Protein AF-0000000085134815 (afdb_homodimer)

Structure (mmCIF, N/CA/C/O backbone):
data_AF-0000000085134815-model_v1
#
loop_
_entity.id
_entity.type
_entity.pdbx_description
1 polymer Transposase
#
loop_
_atom_site.group_PDB
_atom_site.id
_atom_site.type_symbol
_atom_site.label_atom_id
_atom_site.label_alt_id
_atom_site.label_comp_id
_atom_site.label_asym_id
_atom_site.label_entity_id
_atom_site.label_seq_id
_atom_site.pdbx_PDB_ins_code
_atom_site.Cartn_x
_atom_site.Cartn_y
_atom_site.Cartn_z
_atom_site.occupancy
_atom_site.B_iso_or_equiv
_atom_site.auth_seq_id
_atom_site.auth_comp_id
_atom_site.auth_asym_id
_atom_site.auth_atom_id
_atom_site.pdbx_PDB_model_num
ATOM 1 N N . MET A 1 1 ? -12.258 28.094 6.074 1 88.56 1 MET A N 1
ATOM 2 C CA . MET A 1 1 ? -11.242 27.25 6.688 1 88.56 1 MET A CA 1
ATOM 3 C C . MET A 1 1 ? -10.273 28.078 7.52 1 88.56 1 MET A C 1
ATOM 5 O O . MET A 1 1 ? -9.805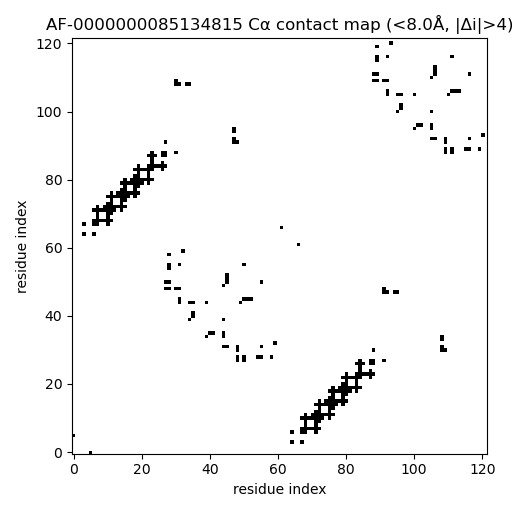 29.125 7.07 1 88.56 1 MET A O 1
ATOM 9 N N . THR A 1 2 ? -10.055 27.719 8.836 1 95.38 2 THR A N 1
ATOM 10 C CA . THR A 1 2 ? -9.141 28.469 9.695 1 95.38 2 THR A CA 1
ATOM 11 C C . THR A 1 2 ? -7.691 28.125 9.383 1 95.38 2 THR A C 1
ATOM 13 O O . THR A 1 2 ? -7.422 27.156 8.664 1 95.38 2 THR A O 1
ATOM 16 N N . ILE A 1 3 ? -6.762 29.172 9.883 1 95 3 ILE A N 1
ATOM 17 C CA . ILE A 1 3 ? -5.34 28.906 9.688 1 95 3 ILE A CA 1
ATOM 18 C C . ILE A 1 3 ? -4.977 27.547 10.289 1 95 3 ILE A C 1
ATOM 20 O O . ILE A 1 3 ? -4.199 26.797 9.703 1 95 3 ILE A O 1
ATOM 24 N N . ALA A 1 4 ? -5.512 27.234 11.414 1 95.44 4 ALA A N 1
ATOM 25 C CA . ALA A 1 4 ? -5.277 25.953 12.086 1 95.44 4 ALA A CA 1
ATOM 26 C C . ALA A 1 4 ? -5.742 24.797 11.219 1 95.44 4 ALA A C 1
ATOM 28 O O . ALA A 1 4 ? -5.039 23.797 11.094 1 95.44 4 ALA A O 1
ATOM 29 N N . GLU A 1 5 ? -6.957 24.844 10.648 1 95.44 5 GLU A N 1
ATOM 30 C CA . GLU A 1 5 ? -7.516 23.812 9.781 1 95.44 5 GLU A CA 1
ATOM 31 C C . GLU A 1 5 ? -6.684 23.641 8.516 1 95.44 5 GLU A C 1
ATOM 33 O O . GLU A 1 5 ? -6.457 22.516 8.055 1 95.44 5 GLU A O 1
ATOM 38 N N . ARG A 1 6 ? -6.258 24.703 7.941 1 96.81 6 ARG A N 1
ATOM 39 C CA . ARG A 1 6 ? -5.449 24.656 6.73 1 96.81 6 ARG A CA 1
ATOM 40 C C . ARG A 1 6 ? -4.113 23.969 6.984 1 96.81 6 ARG A C 1
ATOM 42 O O . ARG A 1 6 ? -3.652 23.172 6.16 1 96.81 6 ARG A O 1
ATOM 49 N N . LEU A 1 7 ? -3.533 24.25 8.125 1 96.69 7 LEU A N 1
ATOM 50 C CA . LEU A 1 7 ? -2.27 23.625 8.5 1 96.69 7 LEU A CA 1
ATOM 51 C C . LEU A 1 7 ? -2.447 22.125 8.695 1 96.69 7 LEU A C 1
ATOM 53 O O . LEU A 1 7 ? -1.619 21.328 8.25 1 96.69 7 LEU A O 1
ATOM 57 N N . ARG A 1 8 ? -3.506 21.703 9.344 1 97.31 8 ARG A N 1
ATOM 58 C CA . ARG A 1 8 ? -3.82 20.297 9.516 1 97.31 8 ARG A CA 1
ATOM 59 C C . ARG A 1 8 ? -4.012 19.609 8.164 1 97.31 8 ARG A C 1
ATOM 61 O O . ARG A 1 8 ? -3.525 18.484 7.953 1 97.31 8 ARG A O 1
ATOM 68 N N . GLN A 1 9 ? -4.734 20.203 7.258 1 97.12 9 GLN A N 1
ATOM 69 C CA . GLN A 1 9 ? -5.02 19.641 5.945 1 97.12 9 GLN A CA 1
ATOM 70 C C . GLN A 1 9 ? -3.744 19.484 5.125 1 97.12 9 GLN A C 1
ATOM 72 O O . GLN A 1 9 ? -3.578 18.484 4.414 1 97.12 9 GLN A O 1
ATOM 77 N N . GLU A 1 10 ? -2.914 20.484 5.18 1 96.88 10 GLU A N 1
ATOM 78 C CA . GLU A 1 10 ? -1.629 20.391 4.492 1 96.88 10 GLU A CA 1
ATOM 79 C C . GLU A 1 10 ? -0.812 19.203 4.992 1 96.88 10 GLU A C 1
ATOM 81 O O . GLU A 1 10 ? -0.272 18.438 4.195 1 96.88 10 GLU A O 1
ATOM 86 N N . GLY A 1 11 ? -0.69 19.125 6.277 1 98.12 11 GLY A N 1
ATOM 87 C CA . GLY A 1 11 ? -0.027 17.969 6.859 1 98.12 11 GLY A CA 1
ATOM 88 C C . GLY A 1 11 ? -0.653 16.641 6.445 1 98.12 11 GLY A C 1
ATOM 89 O O . GLY A 1 11 ? 0.055 15.688 6.121 1 98.12 11 GLY A O 1
ATOM 90 N N . HIS A 1 12 ? -1.966 16.594 6.531 1 98.44 12 HIS A N 1
ATOM 91 C CA . HIS A 1 12 ? -2.715 15.406 6.16 1 98.44 12 HIS A CA 1
ATOM 92 C C . HIS A 1 12 ? -2.391 14.977 4.73 1 98.44 12 HIS A C 1
ATOM 94 O O . HIS A 1 12 ? -2.1 13.805 4.484 1 98.44 12 HIS A O 1
ATOM 100 N N . GLN A 1 13 ? -2.367 15.883 3.773 1 98.31 13 GLN A N 1
ATOM 101 C CA . GLN A 1 13 ? -2.137 15.586 2.363 1 98.31 13 GLN A CA 1
ATOM 102 C C . GLN A 1 13 ? -0.722 15.055 2.139 1 98.31 13 GLN A C 1
ATOM 104 O O . GLN A 1 13 ? -0.526 14.078 1.408 1 98.31 13 GLN A O 1
ATOM 109 N N . ILE A 1 14 ? 0.205 15.664 2.746 1 98.31 14 ILE A N 1
ATOM 110 C CA . ILE A 1 14 ? 1.59 15.219 2.625 1 98.31 14 ILE A CA 1
ATOM 111 C C . ILE A 1 14 ? 1.736 13.82 3.219 1 98.31 14 ILE A C 1
ATOM 113 O O . ILE A 1 14 ? 2.307 12.93 2.586 1 98.31 14 ILE A O 1
ATOM 117 N N . GLY A 1 15 ? 1.196 13.688 4.434 1 98.56 15 GLY A N 1
ATOM 118 C CA . GLY A 1 15 ? 1.225 12.375 5.07 1 98.56 15 GLY A CA 1
ATOM 119 C C . GLY A 1 15 ? 0.559 11.297 4.242 1 98.56 15 GLY A C 1
ATOM 120 O O . GLY A 1 15 ? 1.093 10.195 4.105 1 98.56 15 GLY A O 1
ATOM 121 N N . TRP A 1 16 ? -0.569 11.617 3.705 1 98.56 16 TRP A N 1
ATOM 122 C CA . TRP A 1 16 ? -1.335 10.672 2.906 1 98.56 16 TRP A CA 1
ATOM 123 C C . TRP A 1 16 ? -0.531 10.195 1.7 1 98.56 16 TRP A C 1
ATOM 125 O O . TRP A 1 16 ? -0.446 9 1.433 1 98.56 16 TRP A O 1
ATOM 135 N N . GLN A 1 17 ? 0.127 11.117 0.983 1 98.44 17 GLN A N 1
ATOM 136 C CA . GLN A 1 17 ? 0.942 10.773 -0.178 1 98.44 17 GLN A CA 1
ATOM 137 C C . GLN A 1 17 ? 2.121 9.891 0.218 1 98.44 17 GLN A C 1
ATOM 139 O O . GLN A 1 17 ? 2.391 8.875 -0.43 1 98.44 17 GLN A O 1
ATOM 144 N N . GLU A 1 18 ? 2.793 10.25 1.258 1 98.62 18 GLU A N 1
ATOM 145 C CA . GLU A 1 18 ? 3.92 9.453 1.745 1 98.6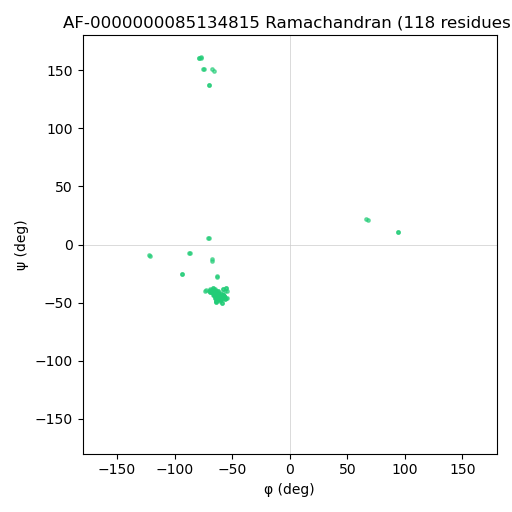2 18 GLU A CA 1
ATOM 146 C C . GLU A 1 18 ? 3.467 8.07 2.201 1 98.62 18 GLU A C 1
ATOM 148 O O . GLU A 1 18 ? 4.102 7.066 1.875 1 98.62 18 GLU A O 1
ATOM 153 N N . GLY A 1 19 ? 2.354 8.086 2.977 1 98.69 19 GLY A N 1
ATOM 154 C CA . GLY A 1 19 ? 1.796 6.824 3.439 1 98.69 19 GLY A CA 1
ATOM 155 C C . GLY A 1 19 ? 1.388 5.902 2.309 1 98.69 19 GLY A C 1
ATOM 156 O O . GLY A 1 19 ? 1.631 4.695 2.369 1 98.69 19 GLY A O 1
ATOM 157 N N . LYS A 1 20 ? 0.794 6.477 1.345 1 98.81 20 LYS A N 1
ATOM 158 C CA . LYS A 1 20 ? 0.341 5.695 0.199 1 98.81 20 LYS A CA 1
ATOM 159 C C . LYS A 1 20 ? 1.512 5 -0.491 1 98.81 20 LYS A C 1
ATOM 161 O O . LYS A 1 20 ? 1.454 3.801 -0.769 1 98.81 20 LYS A O 1
ATOM 166 N N . LEU A 1 21 ? 2.559 5.723 -0.725 1 98.19 21 LEU A N 1
ATOM 167 C CA . LEU A 1 21 ? 3.748 5.176 -1.368 1 98.19 21 LEU A CA 1
ATOM 168 C C . LEU A 1 21 ? 4.391 4.098 -0.499 1 98.19 21 LEU A C 1
ATOM 170 O O . LEU A 1 21 ? 4.746 3.027 -0.993 1 98.19 21 LEU A O 1
ATOM 174 N N . GLU A 1 22 ? 4.504 4.434 0.719 1 98.25 22 GLU A N 1
ATOM 175 C CA . GLU A 1 22 ? 5.066 3.471 1.659 1 98.25 22 GLU A CA 1
ATOM 176 C C . GLU A 1 22 ? 4.223 2.201 1.721 1 98.25 22 GLU A C 1
ATOM 178 O O . GLU A 1 22 ? 4.762 1.091 1.7 1 98.25 22 GLU A O 1
ATOM 183 N N . GLY A 1 23 ? 2.889 2.342 1.808 1 98.56 23 GLY A N 1
ATOM 184 C CA . GLY A 1 23 ? 1.979 1.209 1.843 1 98.56 23 GLY A CA 1
ATOM 185 C C . GLY A 1 23 ? 2.078 0.323 0.615 1 98.56 23 GLY A C 1
ATOM 186 O O . GLY A 1 23 ? 2.105 -0.904 0.729 1 98.56 23 GLY A O 1
ATOM 187 N N . MET A 1 24 ? 2.133 0.96 -0.499 1 98.62 24 MET A N 1
ATOM 188 C CA . MET A 1 24 ? 2.268 0.218 -1.75 1 98.62 24 MET A CA 1
ATOM 189 C C . MET A 1 24 ? 3.541 -0.621 -1.75 1 98.62 24 MET A C 1
ATOM 191 O O . MET A 1 24 ? 3.512 -1.798 -2.113 1 98.62 24 MET A O 1
ATOM 195 N N . HIS A 1 25 ? 4.602 -0.052 -1.381 1 98 25 HIS A N 1
ATOM 196 C CA . HIS A 1 25 ? 5.883 -0.749 -1.377 1 98 25 HIS A CA 1
ATOM 197 C C . HIS A 1 25 ? 5.879 -1.905 -0.383 1 98 25 HIS A C 1
ATOM 199 O O . HIS A 1 25 ? 6.285 -3.02 -0.719 1 98 25 HIS A O 1
ATOM 205 N N . GLU A 1 26 ? 5.469 -1.618 0.784 1 97.56 26 GLU A N 1
ATOM 206 C CA . GLU A 1 26 ? 5.418 -2.643 1.821 1 97.56 26 GLU A CA 1
ATOM 207 C C . GLU A 1 26 ? 4.559 -3.826 1.39 1 97.56 26 GLU A C 1
ATOM 209 O O . GLU A 1 26 ? 4.93 -4.98 1.597 1 97.56 26 GLU A O 1
ATOM 214 N N . GLN A 1 27 ? 3.367 -3.543 0.785 1 98.62 27 GLN A N 1
ATOM 215 C CA . GLN A 1 27 ? 2.461 -4.605 0.365 1 98.62 27 GLN A CA 1
ATOM 216 C C . GLN A 1 27 ? 3.068 -5.434 -0.766 1 98.62 27 GLN A C 1
ATOM 218 O O . GLN A 1 27 ? 2.9 -6.652 -0.81 1 98.62 27 GLN A O 1
ATOM 223 N N . ALA A 1 28 ? 3.711 -4.785 -1.639 1 98.62 28 ALA A N 1
ATOM 224 C CA . ALA A 1 28 ? 4.379 -5.5 -2.725 1 98.62 28 ALA A CA 1
ATOM 225 C C . ALA A 1 28 ? 5.387 -6.508 -2.18 1 98.62 28 ALA A C 1
ATOM 227 O O . ALA A 1 28 ? 5.461 -7.641 -2.658 1 98.62 28 ALA A O 1
ATOM 228 N N . ILE A 1 29 ? 6.133 -6.102 -1.198 1 98.12 29 ILE A N 1
ATOM 229 C CA . ILE A 1 29 ? 7.141 -6.969 -0.6 1 98.12 29 ILE A CA 1
ATOM 230 C C . ILE A 1 29 ? 6.465 -8.156 0.077 1 98.12 29 ILE A C 1
ATOM 232 O O . ILE A 1 29 ? 6.883 -9.305 -0.109 1 98.12 29 ILE A O 1
ATOM 236 N N . LYS A 1 30 ? 5.465 -7.879 0.795 1 98.12 30 LYS A N 1
ATOM 237 C CA . LYS A 1 30 ? 4.742 -8.938 1.497 1 98.12 30 LYS A CA 1
ATOM 238 C C . LYS A 1 30 ? 4.203 -9.977 0.518 1 98.12 30 LYS A C 1
ATOM 240 O O . LYS A 1 30 ? 4.352 -11.18 0.736 1 98.12 30 LYS A O 1
ATOM 245 N N . ILE A 1 31 ? 3.633 -9.531 -0.516 1 98.56 31 ILE A N 1
ATOM 246 C CA . ILE A 1 31 ? 3.037 -10.43 -1.494 1 98.56 31 ILE A CA 1
ATOM 247 C C . ILE A 1 31 ? 4.133 -11.203 -2.223 1 98.56 31 ILE A C 1
ATOM 249 O O . ILE A 1 31 ? 4.004 -12.406 -2.457 1 98.56 31 ILE A O 1
ATOM 253 N N . ALA A 1 32 ? 5.195 -10.508 -2.496 1 98.38 32 ALA A N 1
ATOM 254 C CA . ALA A 1 32 ? 6.328 -11.172 -3.141 1 98.38 32 ALA A CA 1
ATOM 255 C C . ALA A 1 32 ? 6.828 -12.344 -2.297 1 98.38 32 ALA A C 1
ATOM 257 O O . ALA A 1 32 ? 7.07 -13.43 -2.818 1 98.38 32 ALA A O 1
ATOM 258 N N . LEU A 1 33 ? 6.922 -12.125 -1.078 1 97.38 33 LEU A N 1
ATOM 259 C CA . LEU A 1 33 ? 7.422 -13.148 -0.168 1 97.38 33 LEU A CA 1
ATOM 260 C C . LEU A 1 33 ? 6.457 -14.328 -0.088 1 97.38 33 LEU A C 1
ATOM 262 O O . LEU A 1 33 ? 6.883 -15.484 -0.056 1 97.38 33 LEU A O 1
ATOM 266 N N . ARG A 1 34 ? 5.238 -14.008 -0.122 1 97.69 34 ARG A N 1
ATOM 267 C CA . ARG A 1 34 ? 4.246 -15.078 -0.105 1 97.69 34 ARG A CA 1
ATOM 268 C C . ARG A 1 34 ? 4.281 -15.883 -1.403 1 97.69 34 ARG A C 1
ATOM 270 O O . ARG A 1 34 ? 4.125 -17.109 -1.389 1 97.69 34 ARG A O 1
ATOM 277 N N . MET A 1 35 ? 4.449 -15.219 -2.449 1 97.62 35 MET A N 1
ATOM 278 C CA . MET A 1 35 ? 4.559 -15.906 -3.732 1 97.62 35 MET A CA 1
ATOM 279 C C . MET A 1 35 ? 5.758 -16.844 -3.744 1 97.62 35 MET A C 1
ATOM 281 O O . MET A 1 35 ? 5.656 -17.984 -4.203 1 97.62 35 MET A O 1
ATOM 285 N N . LEU A 1 36 ? 6.82 -16.344 -3.238 1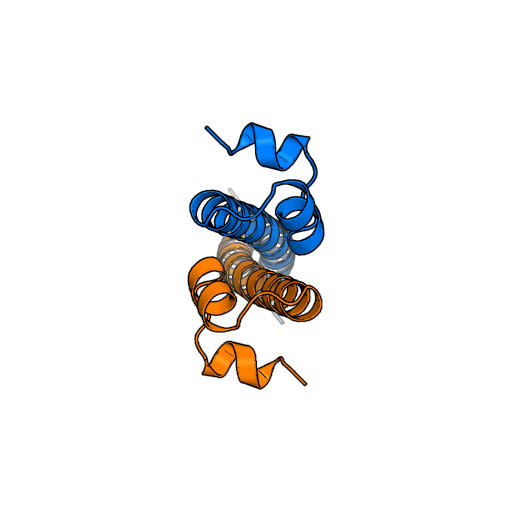 96.19 36 LEU A N 1
ATOM 286 C CA . LEU A 1 36 ? 8.016 -17.172 -3.172 1 96.19 36 LEU A CA 1
ATOM 287 C C . LEU A 1 36 ? 7.773 -18.391 -2.283 1 96.19 36 LEU A C 1
ATOM 289 O O . LEU A 1 36 ? 8.172 -19.516 -2.629 1 96.19 36 LEU A O 1
ATOM 293 N N . GLU A 1 37 ? 7.098 -18.156 -1.23 1 95.5 37 GLU A N 1
ATOM 294 C CA . GLU A 1 37 ? 6.766 -19.25 -0.31 1 95.5 37 GLU A CA 1
ATOM 295 C C . GLU A 1 37 ? 5.871 -20.281 -0.979 1 95.5 37 GLU A C 1
ATOM 297 O O . GLU A 1 37 ? 5.922 -21.469 -0.641 1 95.5 37 GLU A O 1
ATOM 302 N N . GLN A 1 38 ? 5.137 -19.828 -1.927 1 94.69 38 GLN A N 1
ATOM 303 C CA . GLN A 1 38 ? 4.211 -20.703 -2.631 1 94.69 38 GLN A CA 1
ATOM 304 C C . GLN A 1 38 ? 4.898 -21.406 -3.795 1 94.69 38 GLN A C 1
ATOM 306 O O . GLN A 1 38 ? 4.27 -22.188 -4.512 1 94.69 38 GLN A O 1
ATOM 311 N N . GLY A 1 39 ? 6.07 -21 -4.027 1 95.38 39 GLY A N 1
ATOM 312 C CA . GLY A 1 39 ? 6.844 -21.688 -5.047 1 95.38 39 GLY A CA 1
ATOM 313 C C . GLY A 1 39 ? 6.746 -21.031 -6.414 1 95.38 39 GLY A C 1
ATOM 314 O O . GLY A 1 39 ? 7.105 -21.641 -7.426 1 95.38 39 GLY A O 1
ATOM 315 N N . ILE A 1 40 ? 6.207 -19.922 -6.426 1 94.31 40 ILE A N 1
ATOM 316 C CA . ILE A 1 40 ? 6.152 -19.188 -7.688 1 94.31 40 ILE A CA 1
ATOM 317 C C . ILE A 1 40 ? 7.555 -18.719 -8.07 1 94.31 40 ILE A C 1
ATOM 319 O O . ILE A 1 40 ? 8.312 -18.25 -7.215 1 94.31 40 ILE A O 1
ATOM 323 N N . ASP A 1 41 ? 7.82 -18.875 -9.312 1 94.94 41 ASP A N 1
ATOM 324 C CA . ASP A 1 41 ? 9.172 -18.578 -9.781 1 94.94 41 ASP A CA 1
ATOM 325 C C . ASP A 1 41 ? 9.492 -17.094 -9.656 1 94.94 41 ASP A C 1
ATOM 327 O O . ASP A 1 41 ? 8.625 -16.25 -9.867 1 94.94 41 ASP A O 1
ATOM 331 N N . ARG A 1 42 ? 10.711 -16.734 -9.438 1 96.19 42 ARG A N 1
ATOM 332 C CA . ARG A 1 42 ? 11.195 -15.398 -9.141 1 96.19 42 ARG A CA 1
ATOM 333 C C . ARG A 1 42 ? 10.844 -14.43 -10.258 1 96.19 42 ARG A C 1
ATOM 335 O O . ARG A 1 42 ? 10.484 -13.273 -10.008 1 96.19 42 ARG A O 1
ATOM 342 N N . ASP A 1 43 ? 11.047 -14.844 -11.531 1 96.19 43 ASP A N 1
ATOM 343 C CA . ASP A 1 43 ? 10.711 -13.977 -12.656 1 96.19 43 ASP A CA 1
ATOM 344 C C . ASP A 1 43 ? 9.242 -13.578 -12.625 1 96.19 43 ASP A C 1
ATOM 346 O O . ASP A 1 43 ? 8.898 -12.43 -12.906 1 96.19 43 ASP A O 1
ATOM 350 N N . GLN A 1 44 ? 8.367 -14.461 -12.25 1 96.56 44 GLN A N 1
ATOM 351 C CA . GLN A 1 44 ? 6.938 -14.195 -12.133 1 96.56 44 GLN A CA 1
ATOM 352 C C . GLN A 1 44 ? 6.648 -13.242 -10.969 1 96.56 44 GLN A C 1
ATOM 354 O O . GLN A 1 44 ? 5.785 -12.375 -11.078 1 96.56 44 GLN A O 1
ATOM 359 N N . VAL A 1 45 ? 7.359 -13.484 -9.891 1 97.75 45 VAL A N 1
ATOM 360 C CA . VAL A 1 45 ? 7.219 -12.625 -8.727 1 97.75 45 VAL A CA 1
ATOM 361 C C . VAL A 1 45 ? 7.574 -11.188 -9.094 1 97.75 45 VAL A C 1
ATOM 363 O O . VAL A 1 45 ? 6.82 -10.258 -8.805 1 97.75 45 VAL A O 1
ATOM 366 N N . LEU A 1 46 ? 8.664 -11.039 -9.82 1 97.88 46 LEU A N 1
ATOM 367 C CA . LEU A 1 46 ? 9.102 -9.703 -10.227 1 97.88 46 LEU A CA 1
ATOM 368 C C . LEU A 1 46 ? 8.109 -9.07 -11.195 1 97.88 46 LEU A C 1
ATOM 370 O O . LEU A 1 46 ? 7.785 -7.891 -11.078 1 97.88 46 LEU A O 1
ATOM 374 N N . ALA A 1 47 ? 7.629 -9.836 -12.047 1 97.69 47 ALA A N 1
ATOM 375 C CA . ALA A 1 47 ? 6.676 -9.344 -13.039 1 97.69 47 ALA A CA 1
ATOM 376 C C . ALA A 1 47 ? 5.363 -8.93 -12.375 1 97.69 47 ALA A C 1
ATOM 378 O O . ALA A 1 47 ? 4.781 -7.906 -12.734 1 97.69 47 ALA A O 1
ATOM 379 N N . ALA A 1 48 ? 4.891 -9.68 -11.453 1 97.94 48 ALA A N 1
ATOM 380 C CA . ALA A 1 48 ? 3.604 -9.438 -10.805 1 97.94 48 ALA A CA 1
ATOM 381 C C . ALA A 1 48 ? 3.691 -8.25 -9.852 1 97.94 48 ALA A C 1
ATOM 383 O O . ALA A 1 48 ? 2.76 -7.445 -9.758 1 97.94 48 ALA A O 1
ATOM 384 N N . THR A 1 49 ? 4.82 -8.195 -9.164 1 98.44 49 THR A N 1
ATOM 385 C CA . THR A 1 49 ? 4.938 -7.195 -8.109 1 98.44 49 THR A CA 1
ATOM 386 C C . THR A 1 49 ? 5.594 -5.922 -8.633 1 98.44 49 THR A C 1
ATOM 388 O O . THR A 1 49 ? 5.469 -4.855 -8.023 1 98.44 49 THR A O 1
ATOM 391 N N . GLN A 1 50 ? 6.371 -5.992 -9.641 1 98.12 50 GLN A N 1
ATOM 392 C CA . GLN A 1 50 ? 7.113 -4.898 -10.258 1 98.12 50 GLN A CA 1
ATOM 393 C C . GLN A 1 50 ? 8.203 -4.379 -9.328 1 98.12 50 GLN A C 1
ATOM 395 O O . GLN A 1 50 ? 8.562 -3.201 -9.375 1 98.12 50 GLN A O 1
ATOM 400 N N . LEU A 1 51 ? 8.547 -5.219 -8.422 1 97.62 51 LEU A N 1
ATOM 401 C CA . LEU A 1 51 ? 9.719 -4.949 -7.605 1 97.62 51 LEU A CA 1
ATOM 402 C C . LEU A 1 51 ? 11 -5.188 -8.398 1 97.62 51 LEU A C 1
ATOM 404 O O . LEU A 1 51 ? 11.023 -6.016 -9.312 1 97.62 51 LEU A O 1
ATOM 408 N N . SER A 1 52 ? 11.953 -4.445 -7.98 1 96.31 52 SER A N 1
ATOM 409 C CA . SER A 1 52 ? 13.266 -4.754 -8.547 1 96.31 52 SER A CA 1
ATOM 410 C C . SER A 1 52 ? 13.891 -5.961 -7.859 1 96.31 52 SER A C 1
ATOM 412 O O . SER A 1 52 ? 13.508 -6.32 -6.746 1 96.31 52 SER A O 1
ATOM 414 N N . GLU A 1 53 ? 14.852 -6.543 -8.539 1 94.69 53 GLU A N 1
ATOM 415 C CA . GLU A 1 53 ? 15.617 -7.621 -7.93 1 94.69 53 GLU A CA 1
ATOM 416 C C . GLU A 1 53 ? 16.234 -7.18 -6.609 1 94.69 53 GLU A C 1
ATOM 418 O O . GLU A 1 53 ? 16.281 -7.953 -5.648 1 94.69 53 GLU A O 1
ATOM 423 N N . ALA A 1 54 ? 16.641 -5.98 -6.609 1 94.31 54 ALA A N 1
ATOM 424 C CA . ALA A 1 54 ? 17.266 -5.434 -5.41 1 94.31 54 ALA A CA 1
ATOM 425 C C . ALA A 1 54 ? 16.25 -5.328 -4.266 1 94.31 54 ALA A C 1
ATOM 427 O O . ALA A 1 54 ? 16.562 -5.672 -3.125 1 94.31 54 ALA A O 1
ATOM 428 N N . ASP A 1 55 ? 15.094 -4.902 -4.613 1 93.75 55 ASP A N 1
ATOM 429 C CA . ASP A 1 55 ? 14.031 -4.809 -3.623 1 93.75 55 ASP A CA 1
ATOM 430 C C . ASP A 1 55 ? 13.727 -6.176 -3.01 1 93.75 55 ASP A C 1
ATOM 432 O O . ASP A 1 55 ? 13.586 -6.297 -1.792 1 93.75 55 ASP A O 1
ATOM 436 N N . LEU A 1 56 ? 13.617 -7.121 -3.807 1 93.94 56 LEU A N 1
ATOM 437 C CA . LEU A 1 56 ? 13.25 -8.461 -3.371 1 93.94 56 LEU A CA 1
ATOM 438 C C . LEU A 1 56 ? 14.383 -9.109 -2.58 1 93.94 56 LEU A C 1
ATOM 440 O O . LEU A 1 56 ? 14.141 -9.805 -1.588 1 93.94 56 LEU A O 1
ATOM 444 N N . ALA A 1 57 ? 15.547 -8.914 -3.016 1 91.75 57 ALA A N 1
ATOM 445 C CA . ALA A 1 57 ? 16.719 -9.492 -2.355 1 91.75 57 ALA A CA 1
ATOM 446 C C . ALA A 1 57 ? 16.891 -8.906 -0.956 1 91.75 57 ALA A C 1
ATOM 448 O O . ALA A 1 57 ? 17.281 -9.625 -0.025 1 91.75 57 ALA A O 1
ATOM 449 N N . ALA A 1 58 ? 16.641 -7.676 -0.862 1 90.25 58 ALA A N 1
ATOM 450 C CA . ALA A 1 58 ? 16.797 -6.969 0.404 1 90.25 58 ALA A CA 1
ATOM 451 C C . ALA A 1 58 ? 15.781 -7.438 1.435 1 90.25 58 ALA A C 1
ATOM 453 O O . ALA A 1 58 ? 15.961 -7.223 2.637 1 90.25 58 ALA A O 1
ATOM 454 N N . ASN A 1 59 ? 14.805 -8.141 0.97 1 84.62 59 ASN A N 1
ATOM 455 C CA . ASN A 1 59 ? 13.711 -8.508 1.868 1 84.62 59 ASN A CA 1
ATOM 456 C C . ASN A 1 59 ? 13.547 -10.023 1.962 1 84.62 59 ASN A C 1
ATOM 458 O O . ASN A 1 59 ? 12.648 -10.508 2.648 1 84.62 59 ASN A O 1
ATOM 462 N N . ASN A 1 60 ? 14.188 -10.75 1.166 1 73.81 60 ASN A N 1
ATOM 463 C CA . ASN A 1 60 ? 14.141 -12.211 1.17 1 73.81 60 ASN A CA 1
ATOM 464 C C . ASN A 1 60 ? 14.836 -12.789 2.395 1 73.81 60 ASN A C 1
ATOM 466 O O . ASN A 1 60 ? 14.914 -14.016 2.547 1 73.81 60 ASN A O 1
ATOM 470 N N . HIS A 1 61 ? 15.289 -11.953 3.344 1 61.5 61 HIS A N 1
ATOM 471 C CA . HIS A 1 61 ? 16 -12.562 4.465 1 61.5 61 HIS A CA 1
ATOM 472 C C . HIS A 1 61 ? 15.039 -12.914 5.598 1 61.5 61 HIS A C 1
ATOM 474 O O . HIS A 1 61 ? 14.102 -12.164 5.875 1 61.5 61 HIS A O 1
ATOM 480 N N . MET B 1 1 ? 8.258 23.031 19.688 1 88.19 1 MET B N 1
ATOM 481 C CA . MET B 1 1 ? 7.328 22.891 18.578 1 88.19 1 MET B CA 1
ATOM 482 C C . MET B 1 1 ? 6.188 23.891 18.688 1 88.19 1 MET B C 1
ATOM 484 O O . MET B 1 1 ? 5.605 24.062 19.75 1 88.19 1 MET B O 1
ATOM 488 N N . THR B 1 2 ? 5.938 24.719 17.594 1 95.44 2 THR B N 1
ATOM 489 C CA . THR B 1 2 ? 4.871 25.703 17.625 1 95.44 2 THR B CA 1
ATOM 490 C C . THR B 1 2 ? 3.51 25.047 17.422 1 95.44 2 THR B C 1
ATOM 492 O O . THR B 1 2 ? 3.434 23.875 17.047 1 95.44 2 THR B O 1
ATOM 495 N N . ILE B 1 3 ? 2.416 25.922 17.875 1 95.19 3 ILE B N 1
ATOM 496 C CA . ILE B 1 3 ? 1.063 25.406 17.688 1 95.19 3 ILE B CA 1
ATOM 497 C C . ILE B 1 3 ? 0.853 25.062 16.219 1 95.19 3 ILE B C 1
ATOM 499 O O . ILE B 1 3 ? 0.233 24.031 15.891 1 95.19 3 ILE B O 1
ATOM 503 N N . ALA B 1 4 ? 1.333 25.844 15.336 1 95.38 4 ALA B N 1
ATOM 504 C CA . ALA B 1 4 ? 1.235 25.625 13.898 1 95.38 4 ALA B CA 1
ATOM 505 C C . ALA B 1 4 ? 1.923 24.312 13.5 1 95.38 4 ALA B C 1
ATOM 507 O O . ALA B 1 4 ? 1.379 23.531 12.719 1 95.38 4 ALA B O 1
ATOM 508 N N . GLU B 1 5 ? 3.152 24.062 13.961 1 95.5 5 GLU B N 1
ATOM 509 C CA . GLU B 1 5 ? 3.914 22.844 13.688 1 95.5 5 GLU B CA 1
ATOM 510 C C . GLU B 1 5 ? 3.205 21.609 14.234 1 95.5 5 GLU B C 1
ATOM 512 O O . GLU B 1 5 ? 3.174 20.562 13.586 1 95.5 5 GLU B O 1
ATOM 517 N N . ARG B 1 6 ? 2.686 21.719 15.398 1 96.81 6 ARG B N 1
ATOM 518 C CA . ARG B 1 6 ? 1.982 20.594 16.016 1 96.81 6 ARG B CA 1
ATOM 519 C C . ARG B 1 6 ? 0.75 20.203 15.211 1 96.81 6 ARG B C 1
ATOM 521 O O . ARG B 1 6 ? 0.468 19.031 15.031 1 96.81 6 ARG B O 1
ATOM 528 N N . LEU B 1 7 ? 0.043 21.203 14.742 1 96.69 7 LEU B N 1
ATOM 529 C CA . LEU B 1 7 ? -1.14 20.969 13.922 1 96.69 7 LEU B CA 1
ATOM 530 C C . LEU B 1 7 ? -0.763 20.281 12.609 1 96.69 7 LEU B C 1
ATOM 532 O O . LEU B 1 7 ? -1.433 19.344 12.172 1 96.69 7 LEU B O 1
ATOM 536 N N . ARG B 1 8 ? 0.302 20.719 11.961 1 97.31 8 ARG B N 1
ATOM 537 C CA . ARG B 1 8 ? 0.803 20.094 10.742 1 97.31 8 ARG B CA 1
ATOM 538 C C . ARG B 1 8 ? 1.19 18.641 11 1 97.31 8 ARG B C 1
ATOM 540 O O . ARG B 1 8 ? 0.884 17.75 10.195 1 97.31 8 ARG B O 1
ATOM 547 N N . GLN B 1 9 ? 1.874 18.359 12.086 1 97.19 9 GLN B N 1
ATOM 548 C CA . GLN B 1 9 ? 2.338 17.016 12.43 1 97.19 9 GLN B CA 1
ATOM 549 C C . GLN B 1 9 ? 1.163 16.078 12.688 1 97.19 9 GLN B C 1
ATOM 551 O O . GLN B 1 9 ? 1.198 14.906 12.297 1 97.19 9 GLN B O 1
ATOM 556 N N . GLU B 1 10 ? 0.201 16.578 13.383 1 96.94 10 GLU B N 1
ATOM 557 C CA . GLU B 1 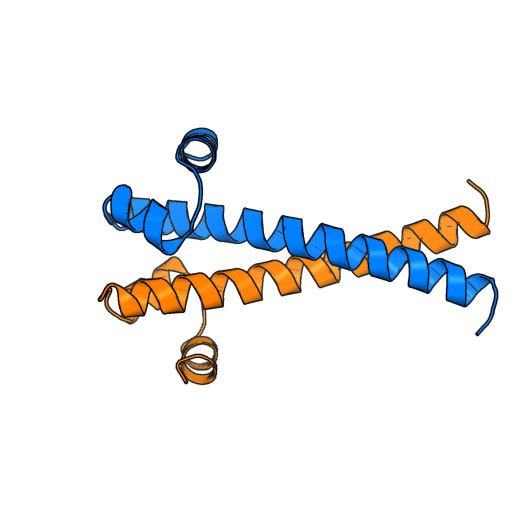10 ? -1.003 15.781 13.625 1 96.94 10 GLU B CA 1
ATOM 558 C C . GLU B 1 10 ? -1.674 15.383 12.312 1 96.94 10 GLU B C 1
ATOM 560 O O . GLU B 1 10 ? -2.031 14.219 12.125 1 96.94 10 GLU B O 1
ATOM 565 N N . GLY B 1 11 ? -1.872 16.344 11.477 1 98.12 11 GLY B N 1
ATOM 566 C CA . GLY B 1 11 ? -2.404 16.047 10.156 1 98.12 11 GLY B CA 1
ATOM 567 C C . GLY B 1 11 ? -1.564 15.047 9.383 1 98.12 11 GLY B C 1
ATOM 568 O O . GLY B 1 11 ? -2.102 14.133 8.75 1 98.12 11 GLY B O 1
ATOM 569 N N . HIS B 1 12 ? -0.274 15.297 9.391 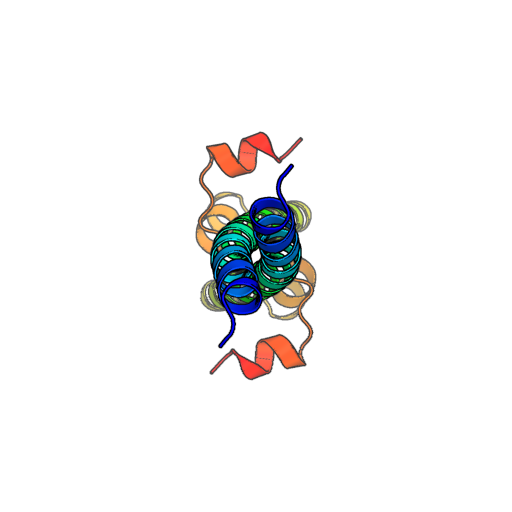1 98.44 12 HIS B N 1
ATOM 570 C CA . HIS B 1 12 ? 0.664 14.414 8.703 1 98.44 12 HIS B CA 1
ATOM 571 C C . HIS B 1 12 ? 0.512 12.969 9.172 1 98.44 12 HIS B C 1
ATOM 573 O O . HIS B 1 12 ? 0.41 12.055 8.352 1 98.44 12 HIS B O 1
ATOM 579 N N . GLN B 1 13 ? 0.432 12.727 10.469 1 98.31 13 GLN B N 1
ATOM 580 C CA . GLN B 1 13 ? 0.35 11.391 11.047 1 98.31 13 GLN B CA 1
ATOM 581 C C . GLN B 1 13 ? -0.954 10.703 10.648 1 98.31 13 GLN B C 1
ATOM 583 O O . GLN B 1 13 ? -0.954 9.523 10.281 1 98.31 13 GLN B O 1
ATOM 588 N N . ILE B 1 14 ? -2.012 11.398 10.703 1 98.31 14 ILE B N 1
ATOM 589 C CA . ILE B 1 14 ? -3.305 10.844 10.312 1 98.31 14 ILE B CA 1
ATOM 590 C C . ILE B 1 14 ? -3.291 10.5 8.828 1 98.31 14 ILE B C 1
ATOM 592 O O . ILE B 1 14 ? -3.678 9.391 8.438 1 98.31 14 ILE B O 1
ATOM 596 N N . GLY B 1 15 ? -2.826 11.469 8.047 1 98.56 15 GLY B N 1
ATOM 597 C CA . GLY B 1 15 ? -2.713 11.227 6.621 1 98.56 15 GLY B CA 1
ATOM 598 C C . GLY B 1 15 ? -1.84 10.031 6.285 1 98.56 15 GLY B C 1
ATOM 599 O O . GLY B 1 15 ? -2.197 9.211 5.438 1 98.56 15 GLY B O 1
ATOM 600 N N . TRP B 1 16 ? -0.737 9.945 6.949 1 98.56 16 TRP B N 1
ATOM 601 C CA . TRP B 1 16 ? 0.214 8.867 6.707 1 98.56 16 TRP B CA 1
ATOM 602 C C . TRP B 1 16 ? -0.425 7.512 6.977 1 98.56 16 TRP B C 1
ATOM 604 O O . TRP B 1 16 ? -0.317 6.594 6.16 1 98.56 16 TRP B O 1
ATOM 614 N N . GLN B 1 17 ? -1.155 7.367 8.086 1 98.44 17 GLN B N 1
ATOM 615 C CA . GLN B 1 17 ? -1.827 6.117 8.438 1 98.44 17 GLN B CA 1
ATOM 616 C C . GLN B 1 17 ? -2.896 5.762 7.406 1 98.44 17 GLN B C 1
ATOM 618 O O . GLN B 1 17 ? -2.969 4.621 6.949 1 98.44 17 GLN B O 1
ATOM 623 N N . GLU B 1 18 ? -3.691 6.695 7.031 1 98.62 18 GLU B N 1
ATOM 624 C CA . GLU B 1 18 ? -4.73 6.473 6.031 1 98.62 18 GLU B CA 1
ATOM 625 C C . GLU B 1 18 ? -4.121 6.113 4.68 1 98.62 18 GLU B C 1
ATOM 627 O O . GLU B 1 18 ? -4.578 5.18 4.016 1 98.62 18 GLU B O 1
ATOM 632 N N . GLY B 1 19 ? -3.078 6.902 4.309 1 98.69 19 GLY B N 1
ATOM 633 C CA . GLY B 1 19 ? -2.387 6.633 3.057 1 98.69 19 GLY B CA 1
ATOM 634 C C . GLY B 1 19 ? -1.768 5.25 3.004 1 98.69 19 GLY B C 1
ATOM 635 O O . GLY B 1 19 ? -1.841 4.57 1.979 1 98.69 19 GLY B O 1
ATOM 636 N N . LYS B 1 20 ? -1.194 4.898 4.082 1 98.81 20 LYS B N 1
ATOM 637 C CA . LYS B 1 20 ? -0.55 3.588 4.156 1 98.81 20 LYS B CA 1
ATOM 638 C C . LYS B 1 20 ? -1.558 2.467 3.922 1 98.81 20 LYS B C 1
ATOM 640 O O . LYS B 1 20 ? -1.312 1.561 3.121 1 98.81 20 LYS B O 1
ATOM 645 N N . LEU B 1 21 ? -2.674 2.539 4.574 1 98.19 21 LEU B N 1
ATOM 646 C CA . LEU B 1 21 ? -3.725 1.536 4.426 1 98.19 21 LEU B CA 1
ATOM 647 C C . LEU B 1 21 ? -4.266 1.525 3 1 98.19 21 LEU B C 1
ATOM 649 O O . LEU B 1 21 ? -4.43 0.46 2.402 1 98.19 21 LEU B O 1
ATOM 653 N N . GLU B 1 22 ? -4.516 2.68 2.539 1 98.25 22 GLU B N 1
ATOM 654 C CA . GLU B 1 22 ? -5.004 2.801 1.169 1 98.25 22 GLU B CA 1
ATOM 655 C C . GLU B 1 22 ? -3.992 2.242 0.172 1 98.25 22 GLU B C 1
ATOM 657 O O . GLU B 1 22 ? -4.359 1.512 -0.75 1 98.25 22 GLU B O 1
ATOM 662 N N . GLY B 1 23 ? -2.701 2.59 0.326 1 98.56 23 GLY B N 1
ATOM 663 C CA . GLY B 1 23 ? -1.642 2.1 -0.541 1 98.56 23 GLY B CA 1
ATOM 664 C C . GLY B 1 23 ? -1.522 0.587 -0.541 1 98.56 23 GLY B C 1
ATOM 665 O O . GLY B 1 23 ? -1.382 -0.03 -1.599 1 98.56 23 GLY B O 1
ATOM 666 N N . MET B 1 24 ? -1.578 0.05 0.633 1 98.62 24 MET B N 1
ATOM 667 C CA . MET B 1 24 ? -1.514 -1.402 0.761 1 98.62 24 MET B CA 1
ATOM 668 C C . MET B 1 24 ? -2.65 -2.068 -0.007 1 98.62 24 MET B C 1
ATOM 670 O O . MET B 1 24 ? -2.43 -3.033 -0.74 1 98.62 24 MET B O 1
ATOM 674 N N . HIS B 1 25 ? -3.807 -1.601 0.15 1 98 25 HIS B N 1
ATOM 675 C CA . HIS B 1 25 ? -4.973 -2.18 -0.506 1 98 25 HIS B CA 1
ATOM 676 C C . HIS B 1 25 ? -4.879 -2.043 -2.021 1 98 25 HIS B C 1
ATOM 678 O O . HIS B 1 25 ? -5.098 -3.014 -2.752 1 98 25 HIS B O 1
ATOM 684 N N . GLU B 1 26 ? -4.602 -0.883 -2.447 1 97.56 26 GLU B N 1
ATOM 685 C CA . GLU B 1 26 ? -4.484 -0.626 -3.879 1 97.56 26 GLU B CA 1
ATOM 686 C C . GLU B 1 26 ? -3.434 -1.532 -4.516 1 97.56 26 GLU B C 1
ATOM 688 O O . GLU B 1 26 ? -3.654 -2.082 -5.598 1 97.56 26 GLU B O 1
ATOM 693 N N . GLN B 1 27 ? -2.254 -1.686 -3.846 1 98.62 27 GLN B N 1
ATOM 694 C CA . GLN B 1 27 ? -1.177 -2.506 -4.391 1 98.62 27 GLN B CA 1
ATOM 695 C C . GLN B 1 27 ? -1.576 -3.979 -4.438 1 98.62 27 GLN B C 1
ATOM 697 O O . GLN B 1 27 ? -1.233 -4.691 -5.383 1 98.62 27 GLN B O 1
ATOM 702 N N . ALA B 1 28 ? -2.234 -4.406 -3.449 1 98.62 28 ALA B N 1
ATOM 703 C CA . ALA B 1 28 ? -2.713 -5.785 -3.438 1 98.62 28 ALA B CA 1
ATOM 704 C C . ALA B 1 28 ? -3.605 -6.066 -4.645 1 98.62 28 ALA B C 1
ATOM 706 O O . ALA B 1 28 ? -3.484 -7.117 -5.281 1 98.62 28 ALA B O 1
ATOM 707 N N . ILE B 1 29 ? -4.469 -5.156 -4.953 1 98.12 29 ILE B N 1
ATOM 708 C CA . ILE B 1 29 ? -5.387 -5.312 -6.074 1 98.12 29 ILE B CA 1
ATOM 709 C C . ILE B 1 29 ? -4.602 -5.355 -7.383 1 98.12 29 ILE B C 1
ATOM 711 O O . ILE B 1 29 ? -4.84 -6.219 -8.227 1 98.12 29 ILE B O 1
ATOM 715 N N . LYS B 1 30 ? -3.701 -4.465 -7.516 1 98.12 30 LYS B N 1
ATOM 716 C CA . LYS B 1 30 ? -2.891 -4.406 -8.727 1 98.12 30 LYS B CA 1
ATOM 717 C C . LYS B 1 30 ? -2.139 -5.715 -8.953 1 98.12 30 LYS B C 1
ATOM 719 O O . LYS B 1 30 ? -2.133 -6.25 -10.062 1 98.12 30 LYS B O 1
ATOM 724 N N . ILE B 1 31 ? -1.576 -6.203 -7.934 1 98.56 31 ILE B N 1
ATOM 725 C CA . ILE B 1 31 ? -0.785 -7.426 -8.047 1 98.56 31 ILE B CA 1
ATOM 726 C C . ILE B 1 31 ? -1.705 -8.609 -8.32 1 98.56 31 ILE B C 1
ATOM 728 O O . ILE B 1 31 ? -1.386 -9.477 -9.141 1 98.56 31 ILE B O 1
ATOM 732 N N . ALA B 1 32 ? -2.834 -8.586 -7.684 1 98.38 32 ALA B N 1
ATOM 733 C CA . ALA B 1 32 ? -3.809 -9.648 -7.926 1 98.38 32 ALA B CA 1
ATOM 734 C C . ALA B 1 32 ? -4.195 -9.711 -9.398 1 98.38 32 ALA B C 1
ATOM 736 O O . ALA B 1 32 ? -4.242 -10.797 -9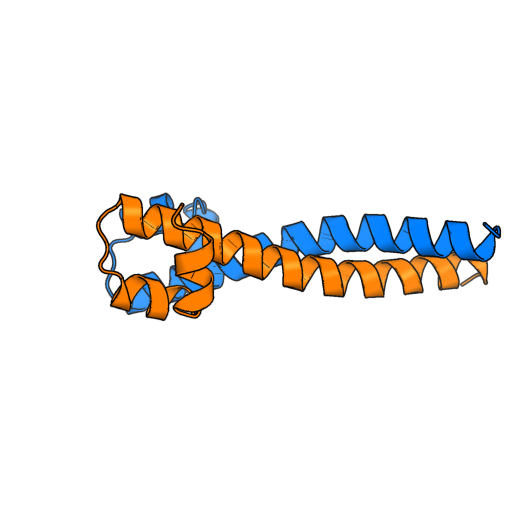.992 1 98.38 32 ALA B O 1
ATOM 737 N N . LEU B 1 33 ? -4.402 -8.617 -9.945 1 97.38 33 LEU B N 1
ATOM 738 C CA . LEU B 1 33 ? -4.816 -8.547 -11.336 1 97.38 33 LEU B CA 1
ATOM 739 C C . LEU B 1 33 ? -3.703 -9.023 -12.266 1 97.38 33 LEU B C 1
ATOM 741 O O . LEU B 1 33 ? -3.961 -9.719 -13.242 1 97.38 33 LEU B O 1
ATOM 745 N N . ARG B 1 34 ? -2.535 -8.68 -11.898 1 97.69 34 ARG B N 1
ATOM 746 C CA . ARG B 1 34 ? -1.402 -9.141 -12.695 1 97.69 34 ARG B CA 1
ATOM 747 C C . ARG B 1 34 ? -1.229 -10.648 -12.586 1 97.69 34 ARG B C 1
ATOM 749 O O . ARG B 1 34 ? -0.896 -11.32 -13.562 1 97.69 34 ARG B O 1
ATOM 756 N N . MET B 1 35 ? -1.428 -11.148 -11.445 1 97.56 35 MET B N 1
ATOM 757 C CA . MET B 1 35 ? -1.346 -12.594 -11.25 1 97.56 35 MET B CA 1
ATOM 758 C C . MET B 1 35 ? -2.393 -13.312 -12.094 1 97.56 35 MET B C 1
ATOM 760 O O . MET B 1 35 ? -2.094 -14.328 -12.734 1 97.56 35 MET B O 1
ATOM 764 N N . LEU B 1 36 ? -3.547 -12.766 -12.062 1 96.12 36 LEU B N 1
ATOM 765 C CA . LEU B 1 36 ? -4.605 -13.367 -12.867 1 96.12 36 LEU B CA 1
ATOM 766 C C . LEU B 1 36 ? -4.258 -13.312 -14.352 1 96.12 36 LEU B C 1
ATOM 768 O O . LEU B 1 36 ? -4.469 -14.289 -15.078 1 96.12 36 LEU B O 1
ATOM 772 N N . GLU B 1 37 ? -3.705 -12.227 -14.734 1 95.56 37 GLU B N 1
ATOM 773 C CA . GLU B 1 37 ? -3.285 -12.062 -16.125 1 95.56 37 GLU B CA 1
ATOM 774 C C . GLU B 1 37 ? -2.205 -13.07 -16.5 1 95.56 37 GLU B C 1
ATOM 776 O O . GLU B 1 37 ? -2.113 -13.484 -17.656 1 95.56 37 GLU B O 1
ATOM 781 N N . GLN B 1 38 ? -1.479 -13.461 -15.516 1 94.75 38 GLN B N 1
ATOM 782 C CA . GLN B 1 38 ? -0.39 -14.406 -15.742 1 94.75 38 GLN B CA 1
ATOM 783 C C . GLN B 1 38 ? -0.887 -15.852 -15.672 1 94.75 38 GLN B C 1
ATOM 785 O O . GLN B 1 38 ? -0.105 -16.781 -15.828 1 94.75 38 GLN B O 1
ATOM 790 N N . GLY B 1 39 ? -2.068 -15.961 -15.297 1 95.31 39 GLY B N 1
ATOM 791 C CA . GLY B 1 39 ? -2.66 -17.281 -15.305 1 95.31 39 GLY B CA 1
ATOM 792 C C . GLY B 1 39 ? -2.559 -18 -13.969 1 95.31 39 GLY B C 1
ATOM 793 O O . GLY B 1 39 ? -2.748 -19.219 -13.891 1 95.31 39 GLY B O 1
ATOM 794 N N . ILE B 1 40 ? -2.188 -17.312 -13.031 1 94.25 40 ILE B N 1
ATOM 795 C CA . ILE B 1 40 ? -2.154 -17.891 -11.695 1 94.25 40 ILE B CA 1
ATOM 796 C C . ILE B 1 40 ? -3.578 -18.125 -11.195 1 94.25 40 ILE B C 1
ATOM 798 O O . ILE B 1 40 ? -4.449 -17.266 -11.375 1 94.25 40 ILE B O 1
ATOM 802 N N . ASP B 1 41 ? -3.729 -19.25 -10.617 1 94.88 41 ASP B N 1
ATOM 803 C CA . ASP B 1 41 ? -5.078 -19.641 -10.227 1 94.88 41 ASP B CA 1
ATOM 804 C C . ASP B 1 41 ? -5.613 -18.734 -9.117 1 94.88 41 ASP B C 1
ATOM 806 O O . ASP B 1 41 ? -4.859 -18.312 -8.242 1 94.88 41 ASP B O 1
ATOM 810 N N . ARG B 1 42 ? -6.883 -18.531 -9.023 1 96.12 42 ARG B N 1
ATOM 811 C CA . ARG B 1 42 ? -7.574 -17.594 -8.148 1 96.12 42 ARG B CA 1
ATOM 812 C C . ARG B 1 42 ? -7.277 -17.906 -6.68 1 96.12 42 ARG B C 1
ATOM 814 O O . ARG B 1 42 ? -7.109 -16.984 -5.871 1 96.12 42 ARG B O 1
ATOM 821 N N . ASP B 1 43 ? -7.316 -19.188 -6.273 1 96.25 43 ASP B N 1
ATOM 822 C CA . ASP B 1 43 ? -7.02 -19.547 -4.891 1 96.25 43 ASP B CA 1
ATOM 823 C C . ASP B 1 43 ? -5.625 -19.078 -4.484 1 96.25 43 ASP B C 1
ATOM 825 O O . ASP B 1 43 ? -5.43 -18.594 -3.369 1 96.25 43 ASP B O 1
ATOM 829 N N . GLN B 1 44 ? -4.676 -19.172 -5.371 1 96.56 44 GLN B N 1
ATOM 830 C CA . GLN B 1 44 ? -3.312 -18.719 -5.121 1 96.56 44 GLN B CA 1
ATOM 831 C C . GLN B 1 44 ? -3.252 -17.203 -5.016 1 96.56 44 GLN B C 1
ATOM 833 O O . GLN B 1 44 ? -2.52 -16.656 -4.188 1 96.56 44 GLN B O 1
ATOM 838 N N . VAL B 1 45 ? -4.004 -16.562 -5.887 1 97.81 45 VAL B N 1
ATOM 839 C CA . VAL B 1 45 ? -4.082 -15.102 -5.867 1 97.81 45 VAL B CA 1
ATOM 840 C C . VAL B 1 45 ? -4.609 -14.625 -4.516 1 97.81 45 VAL B C 1
ATOM 842 O O . VAL B 1 45 ? -4.02 -13.75 -3.885 1 97.81 45 VAL B O 1
ATOM 845 N N . LEU B 1 46 ? -5.645 -15.281 -4.043 1 97.88 46 LEU B N 1
ATOM 846 C CA .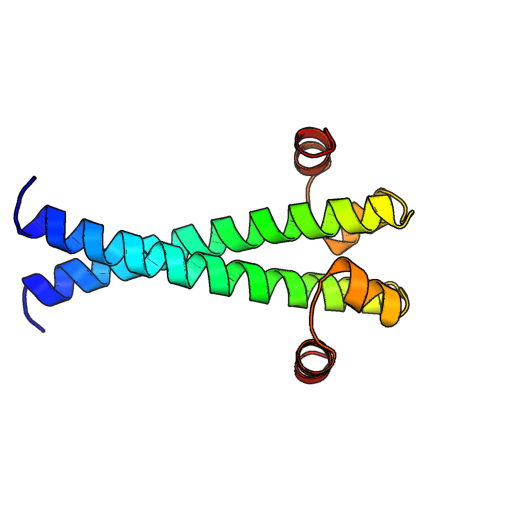 LEU B 1 46 ? -6.238 -14.906 -2.766 1 97.88 46 LEU B CA 1
ATOM 847 C C . LEU B 1 46 ? -5.277 -15.18 -1.615 1 97.88 46 LEU B C 1
ATOM 849 O O . LEU B 1 46 ? -5.137 -14.359 -0.708 1 97.88 46 LEU B O 1
ATOM 853 N N . ALA B 1 47 ? -4.625 -16.234 -1.7 1 97.69 47 ALA B N 1
ATOM 854 C CA . ALA B 1 47 ? -3.68 -16.625 -0.653 1 97.69 47 ALA B CA 1
ATOM 855 C C . ALA B 1 47 ? -2.496 -15.656 -0.611 1 97.69 47 ALA B C 1
ATOM 857 O O . ALA B 1 47 ? -2.043 -15.266 0.467 1 97.69 47 ALA B O 1
ATOM 858 N N . ALA B 1 48 ? -1.983 -15.289 -1.722 1 97.94 48 ALA B N 1
ATOM 859 C CA . ALA B 1 48 ? -0.799 -14.438 -1.809 1 97.94 48 ALA B CA 1
ATOM 860 C C . ALA B 1 48 ? -1.129 -13 -1.422 1 97.94 48 ALA B C 1
ATOM 862 O O . ALA B 1 48 ? -0.332 -12.328 -0.761 1 97.94 48 ALA B O 1
ATOM 863 N N . THR B 1 49 ? -2.305 -12.57 -1.86 1 98.44 49 THR B N 1
ATOM 864 C CA . THR B 1 49 ? -2.646 -11.164 -1.688 1 98.44 49 THR B CA 1
ATOM 865 C C . THR B 1 49 ? -3.43 -10.953 -0.395 1 98.44 49 THR B C 1
ATOM 867 O O . THR B 1 49 ? -3.506 -9.836 0.116 1 98.44 49 THR B O 1
ATOM 870 N N . GLN B 1 50 ? -4.094 -11.914 0.082 1 98.12 50 GLN B N 1
ATOM 871 C CA . GLN B 1 50 ? -4.938 -11.891 1.273 1 98.12 50 GLN B CA 1
ATOM 872 C C . GLN B 1 50 ? -6.156 -10.992 1.067 1 98.12 50 GLN B C 1
ATOM 874 O O . GLN B 1 50 ? -6.664 -10.398 2.02 1 98.12 50 GLN B O 1
ATOM 879 N N . LEU B 1 51 ? -6.453 -10.805 -0.158 1 97.62 51 LEU B N 1
ATOM 880 C CA . LEU B 1 51 ? -7.711 -10.156 -0.508 1 97.62 51 LEU B CA 1
ATOM 881 C C . LEU B 1 51 ? -8.891 -11.109 -0.324 1 97.62 51 LEU B C 1
ATOM 883 O O . LEU B 1 51 ? -8.734 -12.328 -0.457 1 97.62 51 LEU B O 1
ATOM 887 N N . SER B 1 52 ? -9.961 -10.477 -0.036 1 96.31 52 SER B N 1
ATOM 888 C CA . SER B 1 52 ? -11.164 -11.297 -0.043 1 96.31 52 SER B CA 1
ATOM 889 C C . SER B 1 52 ? -11.664 -11.531 -1.465 1 96.31 52 SER B C 1
ATOM 891 O O . SER B 1 52 ? -11.32 -10.789 -2.383 1 96.31 52 SER B O 1
ATOM 893 N N . GLU B 1 53 ? -12.461 -12.547 -1.592 1 94.75 53 GLU B N 1
ATOM 894 C CA . GLU B 1 53 ? -13.109 -12.797 -2.875 1 94.75 53 GLU B CA 1
ATOM 895 C C . GLU B 1 53 ? -13.883 -11.57 -3.35 1 94.75 53 GLU B C 1
ATOM 897 O O . GLU B 1 53 ? -13.891 -11.258 -4.543 1 94.75 53 GLU B O 1
ATOM 902 N N . ALA B 1 54 ? -14.461 -10.922 -2.412 1 94.31 54 ALA B N 1
ATOM 903 C CA . ALA B 1 54 ? -15.242 -9.727 -2.729 1 94.31 54 ALA B CA 1
ATOM 904 C C . ALA B 1 54 ? -14.352 -8.602 -3.246 1 94.31 54 ALA B C 1
ATOM 906 O O . ALA B 1 54 ? -14.688 -7.93 -4.223 1 94.31 54 ALA B O 1
ATOM 907 N N . ASP B 1 55 ? -13.258 -8.477 -2.635 1 93.56 55 ASP B N 1
ATOM 908 C CA . ASP B 1 55 ? -12.297 -7.473 -3.07 1 93.56 55 ASP B CA 1
ATOM 909 C C . ASP B 1 55 ? -11.844 -7.73 -4.508 1 93.56 55 ASP B C 1
ATOM 911 O O . ASP B 1 55 ? -11.781 -6.805 -5.316 1 93.56 55 ASP B O 1
ATOM 915 N N . LEU B 1 56 ? -11.523 -8.922 -4.785 1 93.94 56 LEU B N 1
ATOM 916 C CA . LEU B 1 56 ? -11 -9.297 -6.094 1 93.94 56 LEU B CA 1
ATOM 917 C C . LEU B 1 56 ? -12.086 -9.188 -7.16 1 93.94 56 LEU B C 1
ATOM 919 O O . LEU B 1 56 ? -11.812 -8.758 -8.289 1 93.94 56 LEU B O 1
ATOM 923 N N . ALA B 1 57 ? -13.211 -9.594 -6.824 1 91.69 57 ALA B N 1
ATOM 924 C CA . ALA B 1 57 ? -14.328 -9.562 -7.766 1 91.69 57 ALA B CA 1
ATOM 925 C C . ALA B 1 57 ? -14.695 -8.125 -8.133 1 91.69 57 ALA B C 1
ATOM 927 O O . ALA B 1 57 ? -15.031 -7.84 -9.289 1 91.69 57 ALA B O 1
ATOM 928 N N . ALA B 1 58 ? -14.633 -7.293 -7.184 1 89.69 58 ALA B N 1
ATOM 929 C CA . ALA B 1 58 ? -14.992 -5.891 -7.367 1 89.69 58 ALA B CA 1
ATOM 930 C C . ALA B 1 58 ? -13.992 -5.184 -8.281 1 89.69 58 ALA B C 1
ATOM 932 O O . ALA B 1 58 ? -14.289 -4.117 -8.828 1 89.69 58 ALA B O 1
ATOM 933 N N . ASN B 1 59 ? -12.891 -5.855 -8.508 1 84.88 59 ASN B N 1
ATOM 934 C CA . ASN B 1 59 ? -11.828 -5.184 -9.25 1 84.88 59 ASN B CA 1
ATOM 935 C C . ASN B 1 59 ? -11.453 -5.957 -10.508 1 84.88 59 ASN B C 1
ATOM 937 O O . ASN B 1 59 ? -10.547 -5.555 -11.242 1 84.88 59 ASN B O 1
ATOM 941 N N . ASN B 1 60 ? -11.914 -7.105 -10.695 1 73.88 60 ASN B N 1
ATOM 942 C CA . ASN B 1 60 ? -11.648 -7.938 -11.867 1 73.88 60 ASN B CA 1
ATOM 943 C C . ASN B 1 60 ? -12.352 -7.391 -13.109 1 73.88 60 ASN B C 1
ATOM 945 O O . ASN B 1 60 ? -12.25 -7.973 -14.188 1 73.88 60 ASN B O 1
ATOM 949 N N . HIS B 1 61 ? -12.992 -6.211 -13.008 1 61.34 61 HIS B N 1
ATOM 950 C CA . HIS B 1 61 ? -13.695 -5.762 -14.203 1 61.34 61 HIS B CA 1
ATOM 951 C C . HIS B 1 61 ? -12.797 -4.906 -15.086 1 61.34 61 HIS B C 1
ATOM 953 O O . HIS B 1 61 ? -11.977 -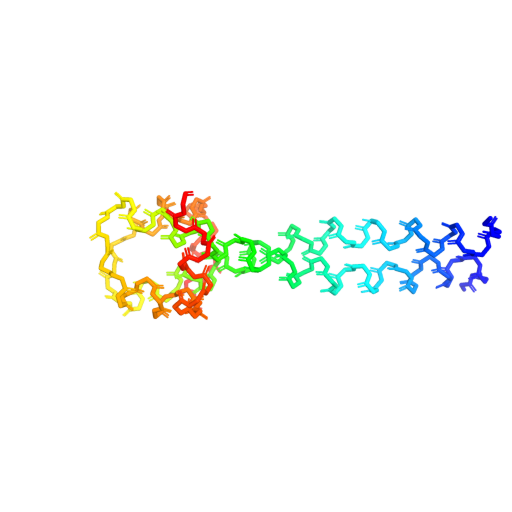4.129 -14.578 1 61.34 61 HIS B O 1
#

Foldseek 3Di:
DDPVVVVVVVVVVVCVVVVVVVVLLVVLQVVLQVCVVVVNDNVVSCVVSVDDPVSNVVRND/DDPVVVVVVVVVVVVVVVVVVVVLLVVLQVVLQVCVVVPNDNVVSCVVSVDDPVSNVVRND

Nearest PDB structures (foldseek):
  7th0-assembly1_A-2  TM=7.928E-01  e=9.431E-03  Escherichia coli str. K-12 substr. MG1655
  3kor-assembly1_A  TM=7.086E-01  e=9.130E+00  Staphylococcus aureus subsp. aureus USA300_TCH1516
  7th0-assembly1_A-2  TM=7.923E-01  e=6.530E-03  Escherichia coli str. K-12 substr. MG1655
  3kor-assembly1_A  TM=9.246E-01  e=7.557E+00  Staphylococcus aureus subsp. aureus USA300_TCH1516

InterPro domains:
  IPR051699 Rpn/YhgA-like nuclease [PTHR34611] (1-60)

Solvent-accessible surface area (backbone atoms only — not comparable to full-atom values): 6200 Å² total; per-residue (Å²): 132,50,76,66,55,49,35,20,51,53,19,19,52,55,17,20,56,52,14,21,54,50,16,25,52,53,36,34,51,55,29,41,52,40,33,48,74,71,64,47,54,64,71,56,42,32,67,37,52,66,48,50,71,65,58,49,60,74,60,70,112,133,51,74,65,54,50,35,21,50,53,18,18,53,53,16,21,54,53,15,21,54,51,16,26,53,55,35,36,51,54,28,40,51,40,34,50,73,70,64,48,55,65,71,56,42,32,65,36,51,67,48,50,72,66,59,49,60,75,59,71,114

Secondary structure (DSSP, 8-state):
--HHHHHHHHHHHHHHHHHHHHHHHHHHHHHHHHHHHTT--HHHHHHHH---HHHHHHH--/--HHHHHHHHHHHHHHHHHHHHHHHHHHHHHHHHHHHTT--HHHHHHHH---HHHHHTT--

Radius of gyration: 17.7 Å; Cα contacts (8 Å, |Δi|>4): 169; chains: 2; bounding box: 32×51×35 Å

pLDDT: mean 95.6, std 5.87, range [61.34, 98.81]

Organism: Escherichia coli O45:K1 (strain S88 / ExPEC) (NCBI:txid585035)

Sequence (122 aa):
MTIAERLRQEGHQIGWQEGKLEGMHEQAIKIALRMLEQGIDRDQVLAATQLSEADLAANNHMTIAERLRQEGHQIGWQEGKLEGMHEQAIKIALRMLEQGIDRDQVLAATQLSEADLAANNH